Protein AF-A0A945L3P4-F1 (afdb_monomer_lite)

Radius of gyration: 16.02 Å; chains: 1; bounding box: 38×32×32 Å

Secondary structure (DSSP, 8-state):
--S---S--TT-TTSPP-S--HHHHHHH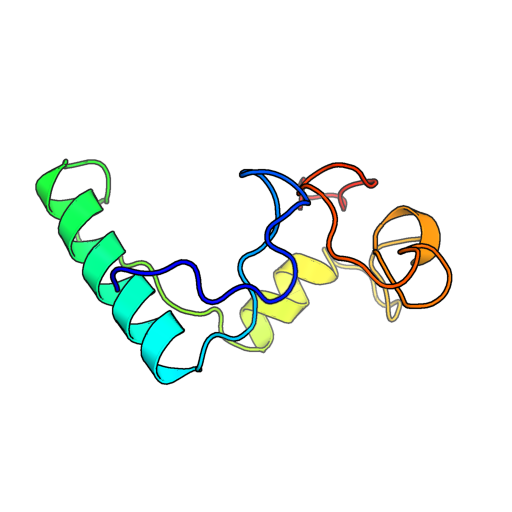HHHHHHHHHHTT-SPTT----PPPHHHHHHHHHTT--SSSSS-HHHH---TTTSTTS---TT-S---TT--

Structure (mmCIF, N/CA/C/O backbone):
data_AF-A0A945L3P4-F1
#
_entry.id   AF-A0A945L3P4-F1
#
loop_
_atom_site.group_PDB
_atom_site.id
_atom_site.type_symbol
_atom_site.label_atom_id
_atom_site.label_alt_id
_atom_site.label_comp_id
_atom_site.label_asym_id
_atom_site.label_entity_id
_atom_site.label_seq_id
_atom_site.pdbx_PDB_ins_code
_atom_site.Cartn_x
_atom_site.Cartn_y
_atom_site.Cartn_z
_atom_site.occupancy
_atom_site.B_iso_or_equiv
_atom_site.auth_seq_id
_atom_site.auth_comp_id
_atom_site.auth_asym_id
_atom_site.auth_atom_id
_atom_site.pdbx_PDB_model_num
ATOM 1 N N . MET A 1 1 ? 2.076 8.594 14.159 1.00 60.50 1 MET A N 1
ATOM 2 C CA . MET A 1 1 ? 2.059 9.085 12.762 1.00 60.50 1 MET A CA 1
ATOM 3 C C . MET A 1 1 ? 2.372 10.572 12.744 1.00 60.50 1 MET A C 1
ATOM 5 O O . MET A 1 1 ? 1.620 11.328 13.343 1.00 60.50 1 MET A O 1
ATOM 9 N N . GLY A 1 2 ? 3.486 10.984 12.139 1.00 69.44 2 GLY A N 1
ATOM 10 C CA . GLY A 1 2 ? 3.923 12.391 12.178 1.00 69.44 2 GLY A CA 1
ATOM 11 C C . GLY A 1 2 ? 5.124 12.725 11.289 1.00 69.44 2 GLY A C 1
ATOM 12 O O . GLY A 1 2 ? 5.315 13.884 10.945 1.00 69.44 2 GLY A O 1
ATOM 13 N N . SER A 1 3 ? 5.890 11.721 10.859 1.00 82.62 3 SER A N 1
ATOM 14 C CA . SER A 1 3 ? 6.944 11.839 9.848 1.00 82.62 3 SER A CA 1
ATOM 15 C C . SER A 1 3 ? 6.646 10.924 8.658 1.00 82.62 3 SER A C 1
ATOM 17 O O . SER A 1 3 ? 5.933 9.931 8.801 1.00 82.62 3 SER A O 1
ATOM 19 N N . ASN A 1 4 ? 7.175 11.271 7.480 1.00 86.19 4 ASN A N 1
ATOM 20 C CA . ASN A 1 4 ? 7.162 10.392 6.311 1.00 86.19 4 ASN A CA 1
ATOM 21 C C . ASN A 1 4 ? 8.216 9.284 6.515 1.00 86.19 4 ASN A C 1
ATOM 23 O O . ASN A 1 4 ? 9.406 9.627 6.538 1.00 86.19 4 ASN A O 1
ATOM 27 N N . PRO A 1 5 ? 7.808 8.009 6.680 1.00 90.44 5 PRO A N 1
ATOM 28 C CA . PRO A 1 5 ? 8.744 6.914 6.923 1.00 90.44 5 PRO A CA 1
ATOM 29 C C . PRO A 1 5 ? 9.517 6.516 5.663 1.00 90.44 5 PRO A C 1
ATOM 31 O O . PRO A 1 5 ? 10.593 5.962 5.791 1.00 90.44 5 PRO A O 1
ATOM 34 N N . SER A 1 6 ? 9.022 6.874 4.476 1.00 91.50 6 SER A N 1
ATOM 35 C CA . SER A 1 6 ? 9.577 6.456 3.189 1.00 91.50 6 SER A CA 1
ATOM 36 C C . SER A 1 6 ? 11.072 6.763 3.065 1.00 91.50 6 SER A C 1
ATOM 38 O O . SER A 1 6 ? 11.498 7.910 3.254 1.00 91.50 6 SER A O 1
ATOM 40 N N . ARG A 1 7 ? 11.856 5.764 2.664 1.00 92.19 7 ARG A N 1
ATOM 41 C CA . ARG A 1 7 ? 13.237 5.890 2.200 1.00 92.19 7 ARG A CA 1
ATOM 42 C C . ARG A 1 7 ? 13.366 6.854 1.026 1.00 92.19 7 ARG A C 1
ATOM 44 O O . ARG A 1 7 ? 14.245 7.721 1.016 1.00 92.19 7 ARG A O 1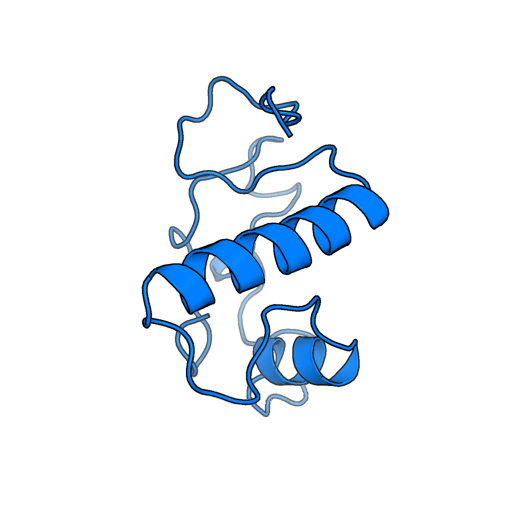
ATOM 51 N N . PHE A 1 8 ? 12.504 6.713 0.021 1.00 89.94 8 PHE A N 1
ATOM 52 C CA . PHE A 1 8 ? 12.544 7.525 -1.193 1.00 89.94 8 PHE A CA 1
ATOM 53 C C . PHE A 1 8 ? 11.711 8.794 -0.992 1.00 89.94 8 PHE A C 1
ATOM 55 O O . PHE A 1 8 ? 10.522 8.848 -1.282 1.00 89.94 8 PHE A O 1
ATOM 62 N N . LYS A 1 9 ? 12.341 9.851 -0.471 1.00 84.81 9 LYS A N 1
ATOM 63 C CA . LYS A 1 9 ? 11.643 11.113 -0.139 1.00 84.81 9 LYS A CA 1
ATOM 64 C C . LYS A 1 9 ? 11.570 12.107 -1.300 1.00 84.81 9 LYS A C 1
ATOM 66 O O . LYS A 1 9 ? 10.687 12.956 -1.326 1.00 84.81 9 LYS A O 1
ATOM 71 N N . ALA A 1 10 ? 12.495 12.007 -2.255 1.00 85.75 10 ALA A N 1
ATOM 72 C CA . ALA A 1 10 ? 12.633 12.952 -3.367 1.00 85.75 10 ALA A CA 1
ATOM 73 C C . ALA A 1 10 ? 11.720 12.648 -4.573 1.00 85.75 10 ALA A C 1
ATOM 75 O O . ALA A 1 10 ? 11.727 13.393 -5.546 1.00 85.75 10 ALA A O 1
ATOM 76 N N . VAL A 1 11 ? 10.930 11.571 -4.520 1.00 84.44 11 VAL A N 1
ATOM 77 C CA . VAL A 1 11 ? 10.089 11.092 -5.638 1.00 84.44 11 VAL A CA 1
ATOM 78 C C . VAL A 1 11 ? 8.681 11.709 -5.674 1.00 84.44 11 VAL A C 1
ATOM 80 O O . VAL A 1 11 ? 7.860 11.346 -6.514 1.00 84.44 11 VAL A O 1
ATOM 83 N N . GLY A 1 12 ? 8.408 12.680 -4.798 1.00 85.31 12 GLY A N 1
ATOM 84 C CA . GLY A 1 12 ? 7.155 13.439 -4.761 1.00 85.31 12 GLY A CA 1
ATOM 85 C C . GLY A 1 12 ? 6.074 12.842 -3.846 1.00 85.31 12 GLY A C 1
ATOM 86 O O . GLY A 1 12 ? 6.291 11.813 -3.211 1.00 85.31 12 GLY A O 1
ATOM 87 N N . PRO A 1 13 ? 4.904 13.500 -3.733 1.00 88.69 13 PRO A N 1
ATOM 88 C CA . PRO A 1 13 ? 3.877 13.143 -2.747 1.00 88.69 13 PRO A CA 1
ATOM 89 C C . PRO A 1 13 ? 2.960 11.979 -3.159 1.00 88.69 13 PRO A C 1
ATOM 91 O O . PRO A 1 13 ? 2.243 11.455 -2.314 1.00 88.69 13 PRO A O 1
ATOM 94 N N . ASN A 1 14 ? 2.961 11.579 -4.435 1.00 91.88 14 ASN A N 1
ATOM 95 C CA . ASN A 1 14 ? 2.019 10.595 -4.995 1.00 91.88 14 ASN A CA 1
ATOM 96 C C . ASN A 1 14 ? 2.615 9.181 -5.121 1.00 91.88 14 ASN A C 1
ATOM 98 O O . ASN A 1 14 ? 2.148 8.375 -5.926 1.00 91.88 14 ASN A O 1
ATOM 102 N N . VAL A 1 15 ? 3.667 8.884 -4.362 1.00 93.75 15 VAL A N 1
ATOM 103 C CA . VAL A 1 15 ? 4.312 7.564 -4.321 1.00 93.75 15 VAL A CA 1
ATOM 104 C C . VAL A 1 15 ? 3.756 6.722 -3.171 1.00 93.75 15 VAL A C 1
ATOM 106 O O . VAL A 1 15 ? 3.251 7.285 -2.195 1.00 93.75 15 VAL A O 1
ATOM 109 N N . PRO A 1 16 ? 3.835 5.381 -3.243 1.00 93.25 16 PRO A N 1
ATOM 110 C CA . PRO A 1 16 ? 3.505 4.548 -2.097 1.00 93.25 16 PRO A CA 1
ATOM 111 C C . PRO A 1 16 ? 4.433 4.872 -0.923 1.00 93.25 16 PRO A C 1
ATOM 113 O O . PRO A 1 16 ? 5.644 5.006 -1.094 1.00 93.25 16 PRO A O 1
ATOM 116 N N . VAL A 1 17 ? 3.849 4.966 0.270 1.00 93.62 17 VAL A N 1
ATOM 117 C CA . VAL A 1 17 ? 4.612 5.056 1.516 1.00 93.62 17 VAL A CA 1
ATOM 118 C C . VAL A 1 17 ? 5.259 3.700 1.791 1.00 93.62 17 VAL A C 1
ATOM 120 O O . VAL A 1 17 ? 4.585 2.671 1.743 1.00 93.62 17 VAL A O 1
ATOM 123 N N . GLU A 1 18 ? 6.554 3.703 2.095 1.00 91.88 18 GLU A N 1
ATOM 124 C CA . GLU A 1 18 ? 7.327 2.510 2.460 1.00 91.88 18 GLU A CA 1
ATOM 125 C C . GLU A 1 18 ? 8.082 2.704 3.789 1.00 91.88 18 GLU A C 1
ATOM 127 O O . GLU A 1 18 ? 7.880 3.713 4.463 1.00 91.88 18 GLU A O 1
ATOM 132 N N . GLU A 1 19 ? 8.831 1.687 4.234 1.00 93.19 19 GLU A N 1
ATOM 133 C CA . GLU A 1 19 ? 9.466 1.632 5.568 1.00 93.19 19 GLU A CA 1
ATOM 134 C C . GLU A 1 19 ? 8.471 1.758 6.745 1.00 93.19 19 GLU A C 1
ATOM 136 O O . GLU A 1 19 ? 8.763 2.316 7.801 1.00 93.19 19 GLU A O 1
ATOM 141 N N . THR A 1 20 ? 7.273 1.189 6.581 1.00 93.19 20 THR A N 1
ATOM 142 C CA . THR A 1 20 ? 6.236 1.129 7.622 1.00 93.19 20 THR A CA 1
ATOM 143 C C . THR A 1 20 ? 6.094 -0.280 8.200 1.00 93.19 20 THR A C 1
ATOM 145 O O . THR A 1 20 ? 6.205 -1.273 7.478 1.00 93.19 20 THR A O 1
ATOM 148 N N . SER A 1 21 ? 5.855 -0.378 9.511 1.00 95.00 21 SER A N 1
ATOM 149 C CA . SER A 1 21 ? 5.588 -1.659 10.166 1.00 95.00 21 SER A CA 1
ATOM 150 C C . SER A 1 21 ? 4.139 -2.117 9.956 1.00 95.00 21 SER A C 1
ATOM 152 O O . SER A 1 21 ? 3.248 -1.330 9.626 1.00 95.00 21 SER A O 1
ATOM 154 N N . TRP A 1 22 ? 3.877 -3.404 10.194 1.00 94.94 22 TRP A N 1
ATOM 155 C CA . TRP A 1 22 ? 2.511 -3.935 10.169 1.00 94.94 22 TRP A CA 1
ATOM 156 C C . TRP A 1 22 ? 1.615 -3.255 11.218 1.00 94.94 22 TRP A C 1
ATOM 158 O O . TRP A 1 22 ? 0.475 -2.892 10.919 1.00 94.94 22 TRP A O 1
ATOM 168 N N . ASP A 1 23 ? 2.148 -3.010 12.419 1.00 95.81 23 ASP A N 1
ATOM 169 C CA . ASP A 1 23 ? 1.425 -2.319 13.489 1.00 95.81 23 ASP A CA 1
ATOM 170 C C . ASP A 1 23 ? 1.068 -0.882 13.097 1.00 95.81 23 ASP A C 1
ATOM 172 O O . ASP A 1 23 ? -0.062 -0.444 13.333 1.00 95.81 23 ASP A O 1
ATOM 176 N N . ASP A 1 24 ? 1.984 -0.162 12.444 1.00 95.12 24 ASP A N 1
ATOM 177 C CA . ASP A 1 24 ? 1.717 1.183 11.927 1.00 95.12 24 ASP A CA 1
ATOM 178 C C . ASP A 1 24 ? 0.612 1.170 10.867 1.00 95.12 24 ASP A C 1
ATOM 180 O O . ASP A 1 24 ? -0.282 2.019 10.897 1.00 95.12 24 ASP A O 1
ATOM 184 N N . ALA A 1 25 ? 0.621 0.188 9.961 1.00 95.50 25 ALA A N 1
ATOM 185 C CA . ALA A 1 25 ? -0.402 0.048 8.928 1.00 95.50 25 ALA A CA 1
ATOM 186 C C . ALA A 1 25 ? -1.795 -0.229 9.531 1.00 95.50 25 ALA A C 1
ATOM 188 O O . ALA A 1 25 ? -2.798 0.362 9.111 1.00 95.50 25 ALA A O 1
ATOM 189 N N . ILE A 1 26 ? -1.871 -1.059 10.575 1.00 96.31 26 ILE A N 1
ATOM 190 C CA . ILE A 1 26 ? -3.111 -1.302 11.328 1.00 96.31 26 ILE A CA 1
ATOM 191 C C . ILE A 1 26 ? -3.555 -0.049 12.094 1.00 96.31 26 ILE A C 1
ATOM 193 O O . ILE A 1 26 ? -4.744 0.289 12.103 1.00 96.31 26 ILE A O 1
ATOM 197 N N . GLN A 1 27 ? -2.628 0.671 12.728 1.00 95.75 27 GLN A N 1
ATOM 198 C CA . GLN A 1 27 ? -2.938 1.936 13.399 1.00 95.75 27 GLN A CA 1
ATOM 199 C C . GLN A 1 27 ? -3.448 2.990 12.412 1.00 95.75 27 GLN A C 1
ATOM 201 O O . GLN A 1 27 ? -4.412 3.698 12.722 1.00 95.75 27 GLN A O 1
ATOM 206 N N . PHE A 1 28 ? -2.865 3.061 11.214 1.00 95.44 28 PHE A N 1
ATOM 207 C CA . PHE A 1 28 ? -3.349 3.908 10.130 1.00 95.44 28 PHE A CA 1
ATOM 208 C C . PHE A 1 28 ? -4.790 3.562 9.762 1.00 95.44 28 PHE A C 1
ATOM 210 O O . PHE A 1 28 ? -5.643 4.449 9.776 1.00 95.44 28 PHE A O 1
ATOM 217 N N . CYS A 1 29 ? -5.094 2.283 9.537 1.00 97.06 29 CYS A N 1
ATOM 218 C CA . CYS A 1 29 ? -6.445 1.812 9.230 1.00 97.06 29 CYS A CA 1
ATOM 219 C C . CYS A 1 29 ? -7.472 2.226 10.304 1.00 97.06 29 CYS A C 1
ATOM 221 O O . CYS A 1 29 ? -8.544 2.751 9.983 1.00 97.06 29 CYS A O 1
ATOM 223 N N . LYS A 1 30 ? -7.122 2.083 11.591 1.00 96.88 30 LYS A N 1
ATOM 224 C CA . LYS A 1 30 ? -7.971 2.500 12.725 1.00 96.88 30 LYS A CA 1
ATOM 225 C C . LYS A 1 30 ? -8.198 4.014 12.754 1.00 96.88 30 LYS A C 1
ATOM 227 O O . LYS A 1 30 ? -9.333 4.474 12.913 1.00 96.88 30 LYS A O 1
ATOM 232 N N . LEU A 1 31 ? -7.134 4.800 12.595 1.00 96.25 31 LEU A N 1
ATOM 233 C CA . LEU A 1 31 ? -7.214 6.262 12.614 1.00 96.25 31 LEU A CA 1
ATOM 234 C C . LEU A 1 31 ? -7.969 6.807 11.398 1.00 96.25 31 LEU A C 1
ATOM 236 O O . LEU A 1 31 ? -8.792 7.714 11.547 1.00 96.25 31 LEU A O 1
ATOM 240 N N . PHE A 1 32 ? -7.763 6.212 10.225 1.00 96.50 32 PHE A N 1
ATOM 241 C CA . PHE A 1 32 ? -8.490 6.555 9.010 1.00 96.50 32 PHE A CA 1
ATOM 242 C C . PHE A 1 32 ? -9.976 6.209 9.142 1.00 96.50 32 PHE A C 1
ATOM 244 O O . PHE A 1 32 ? -10.820 7.073 8.930 1.00 96.50 32 PHE A O 1
ATOM 251 N N . THR A 1 33 ? -10.312 5.020 9.648 1.00 97.44 33 THR A N 1
ATOM 252 C CA . THR A 1 33 ? -11.698 4.639 9.975 1.00 97.44 33 THR A CA 1
ATOM 253 C C . THR A 1 33 ? -12.376 5.653 10.890 1.00 97.44 33 THR A C 1
ATOM 255 O O . THR A 1 33 ? -13.487 6.101 10.601 1.00 97.44 33 THR A O 1
ATOM 258 N N . LYS A 1 34 ? -11.709 6.065 11.977 1.00 97.06 34 LYS A N 1
ATOM 259 C CA . LYS A 1 34 ? -12.237 7.090 12.890 1.00 97.06 34 LYS A CA 1
ATOM 260 C C . LYS A 1 34 ? -12.471 8.415 12.161 1.00 97.06 34 LYS A C 1
ATOM 262 O O . LYS A 1 34 ? -13.540 9.003 12.307 1.00 97.06 34 LYS A O 1
ATOM 267 N N . ARG A 1 35 ? -11.502 8.870 11.360 1.00 97.00 35 ARG A N 1
ATOM 268 C CA . ARG A 1 35 ? -11.594 10.114 10.580 1.00 97.00 35 ARG A CA 1
ATOM 269 C C . ARG A 1 35 ? -12.768 10.088 9.601 1.00 97.00 35 ARG A C 1
ATOM 271 O O . ARG A 1 35 ? -13.564 11.023 9.580 1.00 97.00 35 ARG A O 1
ATOM 278 N N . GLU A 1 36 ? -12.886 9.027 8.813 1.00 97.75 36 GLU A N 1
ATOM 279 C CA . GLU A 1 36 ? -13.914 8.873 7.778 1.00 97.75 36 GLU A CA 1
ATOM 280 C C . GLU A 1 36 ? -15.319 8.725 8.375 1.00 97.75 36 GLU A C 1
ATOM 282 O O . GLU A 1 36 ? -16.289 9.278 7.848 1.00 97.75 36 GLU A O 1
ATOM 287 N N . ARG A 1 37 ? -15.427 8.055 9.529 1.00 96.50 37 ARG A N 1
ATOM 288 C CA . ARG A 1 37 ? -16.675 7.949 10.292 1.00 96.50 37 ARG A CA 1
ATOM 289 C C . ARG A 1 37 ? -17.113 9.296 10.861 1.00 96.50 37 ARG A C 1
ATOM 291 O O . ARG A 1 37 ? -18.274 9.663 10.703 1.00 96.50 37 ARG A O 1
ATOM 298 N N . THR A 1 38 ? -16.199 10.061 11.460 1.00 96.00 38 THR A N 1
ATOM 299 C CA . THR A 1 38 ? -16.489 11.428 11.932 1.00 96.00 38 THR A CA 1
ATOM 300 C C . THR A 1 38 ? -16.890 12.343 10.775 1.00 96.00 38 THR A C 1
ATOM 302 O O . THR A 1 38 ? -17.815 13.140 10.911 1.00 96.00 38 THR A O 1
ATOM 305 N N . ALA A 1 39 ? -16.254 12.185 9.611 1.00 97.12 39 ALA A N 1
ATOM 306 C CA . ALA A 1 39 ? -16.594 12.914 8.391 1.00 97.12 39 ALA A CA 1
ATOM 307 C C . ALA A 1 39 ? -17.885 12.420 7.706 1.00 97.12 39 ALA A C 1
ATOM 309 O O . ALA A 1 39 ? -18.239 12.950 6.656 1.00 97.12 39 ALA A O 1
ATOM 310 N N . LYS A 1 40 ? -18.573 11.406 8.260 1.00 96.50 40 LYS A N 1
ATOM 311 C CA . LYS A 1 40 ? -19.783 10.777 7.697 1.00 96.50 40 LYS A CA 1
ATOM 312 C C . LYS A 1 40 ? -19.612 10.252 6.259 1.00 96.50 40 LYS A C 1
ATOM 314 O O . LYS A 1 40 ? -20.594 10.125 5.535 1.00 96.50 40 LYS A O 1
ATOM 319 N N . ARG A 1 41 ? -18.378 9.928 5.852 1.00 96.81 41 ARG A N 1
ATOM 320 C CA . ARG A 1 41 ? -18.051 9.327 4.541 1.00 96.81 41 ARG A CA 1
ATOM 321 C C . ARG A 1 41 ? -17.994 7.800 4.584 1.00 96.81 41 ARG A C 1
ATOM 323 O O . ARG A 1 41 ? -18.080 7.156 3.545 1.00 96.81 41 ARG A O 1
ATOM 330 N N . LEU A 1 42 ? -17.896 7.227 5.783 1.00 96.25 42 LEU A N 1
ATOM 331 C CA . LEU A 1 42 ? -17.895 5.785 6.002 1.00 96.25 42 LEU A CA 1
ATOM 332 C C . LEU A 1 42 ? -19.279 5.301 6.470 1.00 96.25 42 LEU A C 1
ATOM 334 O O . LEU A 1 42 ? -19.739 5.752 7.526 1.00 96.25 42 LEU A O 1
ATOM 338 N N . PRO A 1 43 ? -19.941 4.380 5.742 1.00 96.19 43 PRO A N 1
ATOM 339 C CA . PRO A 1 43 ? -21.222 3.824 6.162 1.00 96.19 43 PRO A CA 1
ATOM 340 C C . PRO A 1 43 ? -21.142 3.096 7.512 1.00 96.19 43 PRO A C 1
ATOM 342 O O . PRO A 1 43 ? -20.101 2.569 7.916 1.00 96.19 43 PRO A O 1
ATOM 345 N N . LYS A 1 44 ? -22.270 3.038 8.230 1.00 94.56 44 LYS A N 1
ATOM 346 C CA . LYS A 1 44 ? -22.350 2.334 9.517 1.00 94.56 44 LYS A CA 1
ATOM 347 C C . LYS A 1 44 ? -22.043 0.845 9.316 1.00 94.56 44 LYS A C 1
ATOM 349 O O . LYS A 1 44 ? -22.599 0.217 8.424 1.00 94.56 44 LYS A O 1
ATOM 354 N N . GLY A 1 45 ? -21.179 0.295 10.168 1.00 94.38 45 GLY A N 1
ATOM 355 C CA . GLY A 1 45 ? -20.748 -1.106 10.097 1.00 94.38 45 GLY A CA 1
ATOM 356 C C . GLY A 1 45 ? -19.514 -1.353 9.226 1.00 94.38 45 GLY A C 1
ATOM 357 O O . GLY A 1 45 ? -19.028 -2.475 9.210 1.00 94.38 45 GLY A O 1
ATOM 358 N N . TYR A 1 46 ? -18.980 -0.326 8.557 1.00 96.25 46 TYR A N 1
ATOM 359 C CA . TYR A 1 46 ? -17.766 -0.441 7.750 1.00 96.25 46 TYR A CA 1
ATOM 360 C C . TYR A 1 46 ? -16.536 0.087 8.497 1.00 96.25 46 TYR A C 1
ATOM 362 O O . TYR A 1 46 ? -16.626 0.972 9.363 1.00 96.25 46 TYR A O 1
ATOM 370 N N . GLU A 1 47 ? -15.380 -0.451 8.123 1.00 96.94 47 GLU A N 1
ATOM 371 C CA . GLU A 1 47 ? -14.054 -0.045 8.575 1.00 96.94 47 GLU A CA 1
ATOM 372 C C . GLU A 1 47 ? -13.020 -0.241 7.465 1.00 96.94 47 GLU A C 1
ATOM 374 O O . GLU A 1 47 ? -13.191 -1.073 6.574 1.00 96.94 47 GLU A O 1
ATOM 379 N N . TYR A 1 48 ? -11.948 0.542 7.522 1.00 97.25 48 TYR A N 1
ATOM 380 C CA . TYR A 1 48 ? -10.745 0.298 6.739 1.00 97.25 48 TYR A CA 1
ATOM 381 C C . TYR A 1 48 ? -9.864 -0.671 7.517 1.00 97.25 48 TYR A C 1
ATOM 383 O O . TYR A 1 48 ? -9.618 -0.464 8.705 1.00 97.25 48 TYR A O 1
ATOM 391 N N . THR A 1 49 ? -9.388 -1.708 6.839 1.00 97.25 49 THR A N 1
ATOM 392 C CA . THR A 1 49 ? -8.505 -2.736 7.390 1.00 97.25 49 THR A CA 1
ATOM 393 C C . THR A 1 49 ? -7.533 -3.207 6.312 1.00 97.25 49 THR A C 1
ATOM 395 O O . THR A 1 49 ? -7.727 -2.924 5.126 1.00 97.25 49 THR A O 1
ATOM 398 N N . LEU A 1 50 ? -6.490 -3.926 6.719 1.00 96.31 50 LEU A N 1
ATOM 399 C CA . LEU A 1 50 ? -5.639 -4.628 5.770 1.00 96.31 50 LEU A CA 1
ATOM 400 C C . LEU A 1 50 ? -6.438 -5.766 5.120 1.00 96.31 50 LEU A C 1
ATOM 402 O O . LEU A 1 50 ? -7.189 -6.457 5.816 1.00 96.31 50 LEU A O 1
ATOM 406 N N . PRO A 1 51 ? -6.299 -5.978 3.802 1.00 96.12 51 PRO A N 1
ATOM 407 C CA . PRO A 1 51 ? -6.963 -7.089 3.148 1.00 96.12 51 PRO A CA 1
ATOM 408 C C . PRO A 1 51 ? -6.431 -8.410 3.705 1.00 96.12 51 PRO A C 1
ATOM 410 O O . PRO A 1 51 ? -5.241 -8.561 3.982 1.00 96.12 51 PRO A O 1
ATOM 413 N N . THR A 1 52 ? -7.313 -9.396 3.812 1.00 94.81 52 THR A N 1
ATOM 414 C CA . THR A 1 52 ? -6.887 -10.791 3.958 1.00 94.81 52 THR A CA 1
ATOM 415 C C . THR A 1 52 ? -6.118 -11.235 2.713 1.00 94.81 52 THR A C 1
ATOM 417 O O . THR A 1 52 ? -6.314 -10.692 1.622 1.00 94.81 52 THR A O 1
ATOM 420 N N . GLU A 1 53 ? -5.294 -12.273 2.846 1.00 93.19 53 GLU A N 1
ATOM 421 C CA . GLU A 1 53 ? -4.557 -12.860 1.720 1.00 93.19 53 GLU A CA 1
ATOM 422 C C . GLU A 1 53 ? -5.498 -13.236 0.558 1.00 93.19 53 GLU A C 1
ATOM 424 O O . GLU A 1 53 ? -5.249 -12.898 -0.599 1.00 93.19 53 GLU A O 1
ATOM 429 N N . ALA A 1 54 ? -6.649 -13.844 0.874 1.00 91.94 54 ALA A N 1
ATOM 430 C CA . ALA A 1 54 ? -7.660 -14.220 -0.111 1.00 91.94 54 ALA A CA 1
ATOM 431 C C . ALA A 1 54 ? -8.275 -13.004 -0.829 1.00 91.94 54 ALA A C 1
ATOM 433 O O . ALA A 1 54 ? -8.430 -13.019 -2.053 1.00 91.94 54 ALA A O 1
ATOM 434 N N . GLN A 1 55 ? -8.600 -11.933 -0.094 1.00 93.38 55 GLN A N 1
ATOM 435 C CA . GLN A 1 55 ? -9.103 -10.689 -0.689 1.00 93.38 55 GLN A CA 1
ATOM 436 C C . GLN A 1 55 ? -8.055 -10.045 -1.600 1.00 93.38 55 GLN A C 1
ATOM 438 O O . GLN A 1 55 ? -8.393 -9.605 -2.701 1.00 93.38 55 GLN A O 1
ATOM 443 N N . TRP A 1 56 ? -6.792 -10.029 -1.168 1.00 91.25 56 TRP A N 1
ATOM 444 C CA . TRP A 1 56 ? -5.690 -9.471 -1.944 1.00 91.25 56 TRP A CA 1
ATOM 445 C C . TRP A 1 56 ? -5.468 -10.257 -3.242 1.00 91.25 56 TRP A C 1
ATOM 447 O O . TRP A 1 56 ? -5.496 -9.677 -4.327 1.00 91.25 56 TRP A O 1
ATOM 457 N N . HIS A 1 57 ? -5.380 -11.589 -3.170 1.00 89.19 57 HIS A N 1
ATOM 458 C CA . HIS A 1 57 ? -5.244 -12.431 -4.361 1.00 89.19 57 HIS A CA 1
ATOM 459 C C . HIS A 1 57 ? -6.403 -12.277 -5.345 1.00 89.19 57 HIS A C 1
ATOM 461 O O . HIS A 1 57 ? -6.174 -12.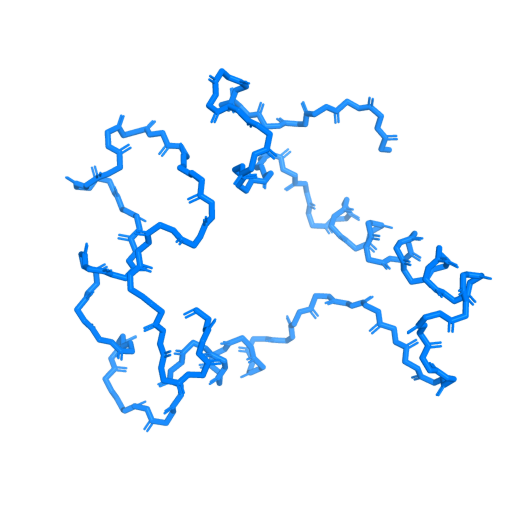235 -6.558 1.00 89.19 57 HIS A O 1
ATOM 467 N N . TYR A 1 58 ? -7.635 -12.187 -4.843 1.00 88.56 58 TYR A N 1
ATOM 468 C CA . TYR A 1 58 ? -8.810 -11.992 -5.687 1.00 88.56 58 TYR A CA 1
ATOM 469 C C . TYR A 1 58 ? -8.782 -10.638 -6.409 1.00 88.56 58 TYR A C 1
ATOM 471 O O . TYR A 1 58 ? -9.095 -10.572 -7.602 1.00 88.56 58 TYR A O 1
ATOM 479 N N . ALA A 1 59 ? -8.379 -9.573 -5.709 1.00 87.8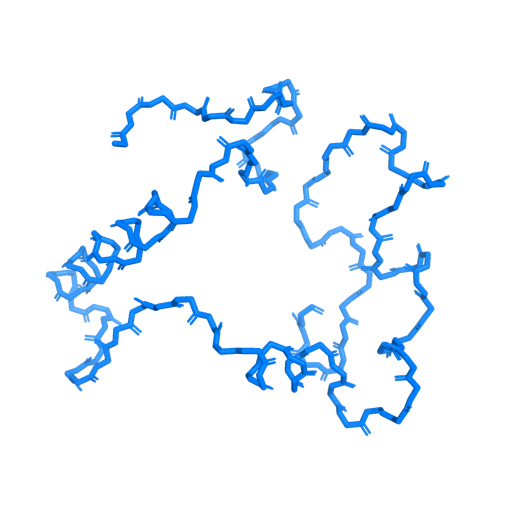8 59 ALA A N 1
ATOM 480 C CA . ALA A 1 59 ? -8.226 -8.242 -6.289 1.00 87.88 59 ALA A CA 1
ATOM 481 C C . ALA A 1 59 ? -7.109 -8.197 -7.340 1.00 87.88 59 ALA A C 1
ATOM 483 O O . ALA A 1 59 ? -7.314 -7.615 -8.402 1.00 87.88 59 ALA A O 1
ATOM 484 N N . CYS A 1 60 ? -5.975 -8.859 -7.087 1.00 87.12 60 CYS A N 1
ATOM 485 C CA . CYS A 1 60 ? -4.880 -8.936 -8.045 1.00 87.12 60 CYS A CA 1
ATOM 486 C C . CYS A 1 60 ? -5.297 -9.713 -9.295 1.00 87.12 60 CYS A C 1
ATOM 488 O O . CYS A 1 60 ? -5.264 -9.150 -10.383 1.00 87.12 60 CYS A O 1
ATOM 490 N N . ARG A 1 61 ? -5.717 -10.979 -9.168 1.00 81.69 61 ARG A N 1
ATOM 491 C CA . ARG A 1 61 ? -5.889 -11.889 -10.318 1.00 81.69 61 ARG A CA 1
ATOM 492 C C . ARG A 1 61 ? -7.093 -11.572 -11.201 1.00 81.69 61 ARG A C 1
ATOM 494 O O . ARG A 1 61 ? -7.067 -11.911 -12.374 1.00 81.69 61 ARG A O 1
ATOM 501 N N . VAL A 1 62 ? -8.162 -10.984 -10.659 1.00 81.00 62 VAL A N 1
ATOM 502 C CA . VAL A 1 62 ? -9.395 -10.662 -11.415 1.00 81.00 62 VAL A CA 1
ATOM 503 C C . VAL A 1 62 ? -9.879 -11.840 -12.288 1.00 81.00 62 VAL A C 1
ATOM 505 O O . VAL A 1 62 ? -10.238 -11.692 -13.451 1.00 81.00 62 VAL A O 1
ATOM 508 N N . GLY A 1 63 ? -9.863 -13.053 -11.729 1.00 71.94 63 GLY A N 1
ATOM 509 C CA . GLY A 1 63 ? -10.333 -14.263 -12.414 1.00 71.94 63 GLY A CA 1
ATOM 510 C C . GLY A 1 63 ? -9.335 -14.928 -13.371 1.00 71.94 63 GLY A C 1
ATOM 511 O O . GLY A 1 63 ? -9.678 -15.956 -13.957 1.00 71.94 63 GLY A O 1
ATOM 512 N N . THR A 1 64 ? -8.104 -14.423 -13.515 1.00 78.81 64 THR A N 1
ATOM 513 C CA . THR A 1 64 ? -7.066 -15.138 -14.269 1.00 78.81 64 THR A CA 1
ATOM 514 C C . THR A 1 64 ? -6.542 -16.349 -13.489 1.00 78.81 64 THR A C 1
ATOM 516 O O . THR A 1 64 ? -6.410 -16.338 -12.262 1.00 78.81 64 THR A O 1
ATOM 519 N N . LYS A 1 65 ? -6.223 -17.427 -14.216 1.00 81.38 65 LYS A N 1
ATOM 520 C CA . LYS A 1 65 ? -5.539 -18.615 -13.665 1.00 81.38 65 LYS A CA 1
ATOM 521 C C . LYS A 1 65 ? -4.013 -18.505 -13.750 1.00 81.38 65 LYS A C 1
ATOM 523 O O . LYS A 1 65 ? -3.301 -19.321 -13.173 1.00 81.38 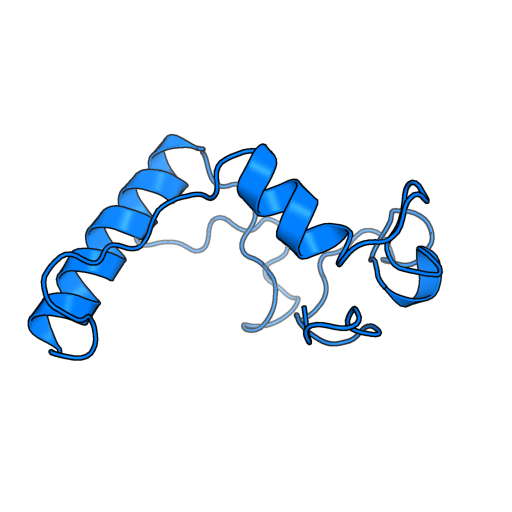65 LYS A O 1
ATOM 528 N N . THR A 1 66 ? -3.513 -17.502 -14.464 1.00 82.19 66 THR A N 1
ATOM 529 C CA . THR A 1 66 ? -2.087 -17.209 -14.603 1.00 82.19 66 THR A CA 1
ATOM 530 C C . THR A 1 66 ? -1.518 -16.625 -13.306 1.00 82.19 66 THR A C 1
ATOM 532 O O . THR A 1 66 ? -2.274 -16.075 -12.503 1.00 82.19 66 THR A O 1
ATOM 535 N N . PRO A 1 67 ? -0.195 -16.718 -13.069 1.00 81.69 67 PRO A N 1
ATOM 536 C CA . PRO A 1 67 ? 0.439 -16.125 -11.886 1.00 81.69 67 PRO A CA 1
ATOM 537 C C . PRO A 1 67 ? 0.233 -14.608 -11.767 1.00 81.69 67 PRO A C 1
ATOM 539 O O . PRO A 1 67 ? 0.204 -14.082 -10.659 1.00 81.69 67 PRO A O 1
ATOM 542 N N . TYR A 1 68 ? 0.043 -13.929 -12.901 1.00 82.88 68 TYR A N 1
ATOM 543 C CA . TYR A 1 68 ? -0.154 -12.486 -13.004 1.00 82.88 68 TYR A CA 1
ATOM 544 C C . TYR A 1 68 ? -1.446 -12.155 -13.750 1.00 82.88 68 TYR A C 1
ATOM 546 O O . TYR A 1 68 ? -1.964 -12.965 -14.522 1.00 82.88 68 TYR A O 1
ATOM 554 N N . SER A 1 69 ? -1.947 -10.944 -13.545 1.00 82.88 69 SER A N 1
ATOM 555 C CA . SER A 1 69 ? -3.178 -10.419 -14.158 1.00 82.88 69 SER A CA 1
ATOM 556 C C . SER A 1 69 ? -2.995 -9.975 -15.612 1.00 82.88 69 SER A C 1
ATOM 558 O O . SER A 1 69 ? -3.972 -9.685 -16.292 1.00 82.88 69 SER A O 1
ATOM 560 N N . GLY A 1 70 ? -1.747 -9.937 -16.075 1.00 84.81 70 GLY A N 1
ATOM 561 C CA . GLY A 1 70 ? -1.321 -9.536 -17.409 1.00 84.81 70 GLY A CA 1
ATOM 562 C C . GLY A 1 70 ? 0.204 -9.592 -17.504 1.00 84.81 70 GLY A C 1
ATOM 563 O O . GLY A 1 70 ? 0.836 -10.384 -16.800 1.00 84.81 70 GLY A O 1
ATOM 564 N N . LEU A 1 71 ? 0.801 -8.764 -18.364 1.00 86.12 71 LEU A N 1
ATOM 565 C CA . LEU A 1 71 ? 2.255 -8.690 -18.528 1.00 86.12 71 LEU A CA 1
ATOM 566 C C . LEU A 1 71 ? 2.900 -7.983 -17.320 1.00 86.12 71 LEU A C 1
ATOM 568 O O . LEU A 1 71 ? 2.644 -6.794 -17.125 1.00 86.12 71 LEU A O 1
ATOM 572 N N . PRO A 1 72 ? 3.771 -8.650 -16.535 1.00 86.69 72 PRO A N 1
ATOM 573 C CA . PRO A 1 72 ? 4.327 -8.066 -15.311 1.00 86.69 72 PRO A CA 1
ATOM 574 C C . PRO A 1 72 ? 5.039 -6.730 -15.527 1.00 86.69 72 PRO A C 1
ATOM 576 O O . PRO A 1 72 ? 4.825 -5.798 -14.763 1.00 86.69 72 PRO A O 1
ATOM 579 N N . SER A 1 73 ? 5.827 -6.600 -16.597 1.00 90.12 73 SER A N 1
ATOM 580 C CA . SER A 1 73 ? 6.572 -5.373 -16.910 1.00 90.12 73 SER A CA 1
ATOM 581 C C . SER A 1 73 ? 5.687 -4.192 -17.318 1.00 90.12 73 SER A C 1
ATOM 583 O O . SER A 1 73 ? 6.125 -3.050 -17.203 1.00 90.12 73 SER A O 1
ATOM 585 N N . ALA A 1 74 ? 4.457 -4.450 -17.776 1.00 89.69 74 ALA A N 1
ATOM 586 C CA . ALA A 1 74 ? 3.488 -3.419 -18.146 1.00 89.69 74 ALA A CA 1
ATOM 587 C C . ALA A 1 74 ? 2.588 -2.991 -16.976 1.00 89.69 74 ALA A C 1
ATOM 589 O O . ALA A 1 74 ? 1.960 -1.937 -17.059 1.00 89.69 74 ALA A O 1
ATOM 590 N N . MET A 1 75 ? 2.514 -3.800 -15.913 1.00 90.50 75 MET A N 1
ATOM 591 C CA . MET A 1 75 ? 1.578 -3.617 -14.794 1.00 90.50 75 MET A CA 1
ATOM 592 C C . MET A 1 75 ? 2.270 -3.390 -13.445 1.00 90.50 75 MET A C 1
ATOM 594 O O . MET A 1 75 ? 1.651 -2.893 -12.511 1.00 90.50 75 MET A O 1
ATOM 598 N N . GLY A 1 76 ? 3.543 -3.767 -13.315 1.00 92.56 76 GLY A N 1
ATOM 599 C CA . GLY A 1 76 ? 4.282 -3.717 -12.061 1.00 92.56 76 GLY A CA 1
ATOM 600 C C . GLY A 1 76 ? 5.668 -3.102 -12.208 1.00 92.56 76 GLY A C 1
ATOM 601 O O . GLY A 1 76 ? 6.418 -3.391 -13.144 1.00 92.56 76 GLY A O 1
ATOM 602 N N . TRP A 1 77 ? 6.026 -2.282 -11.223 1.00 94.00 77 TRP A N 1
ATOM 603 C CA . TRP A 1 77 ? 7.406 -1.874 -11.008 1.00 94.00 77 TRP A CA 1
ATOM 604 C C . TRP A 1 77 ? 8.166 -3.002 -10.307 1.00 94.00 77 TRP A C 1
ATOM 606 O O . TRP A 1 77 ? 7.726 -3.547 -9.298 1.00 94.00 77 TRP A O 1
ATOM 616 N N . SER A 1 78 ? 9.318 -3.349 -10.860 1.00 93.00 78 SER A N 1
ATOM 617 C CA . SER A 1 78 ? 10.220 -4.406 -10.413 1.00 93.00 78 SER A CA 1
ATOM 618 C C . SER A 1 78 ? 11.660 -3.902 -10.475 1.00 93.00 78 SER A C 1
ATOM 620 O O . SER A 1 78 ? 11.924 -2.795 -10.949 1.00 93.00 78 SER A O 1
ATOM 622 N N . ASN A 1 79 ? 12.622 -4.699 -10.017 1.00 92.25 79 ASN A N 1
ATOM 623 C CA . ASN A 1 79 ? 14.033 -4.316 -10.092 1.00 92.25 79 ASN A CA 1
ATOM 624 C C . ASN A 1 79 ? 14.502 -4.016 -11.534 1.00 92.25 79 ASN A C 1
ATOM 626 O O . ASN A 1 79 ? 15.404 -3.202 -11.718 1.00 92.25 79 ASN A O 1
ATOM 630 N N . ASP A 1 80 ? 13.849 -4.605 -12.538 1.00 93.69 80 ASP A N 1
ATOM 631 C CA . ASP A 1 80 ? 14.245 -4.499 -13.945 1.00 93.69 80 ASP A CA 1
ATOM 632 C C . ASP A 1 80 ? 13.788 -3.192 -14.615 1.00 93.69 80 ASP A C 1
ATOM 634 O O . ASP A 1 80 ? 14.432 -2.727 -15.551 1.00 93.69 80 ASP A O 1
ATOM 638 N N . ASN A 1 81 ? 12.693 -2.575 -14.148 1.00 93.94 81 ASN A N 1
ATOM 639 C CA . ASN A 1 81 ? 12.101 -1.381 -14.774 1.00 93.94 81 ASN A CA 1
ATOM 640 C C . ASN A 1 81 ? 11.950 -0.171 -13.830 1.00 93.94 81 ASN A C 1
ATOM 642 O O . ASN A 1 81 ? 11.620 0.911 -14.297 1.00 93.94 81 ASN A O 1
ATOM 646 N N . SER A 1 82 ? 12.213 -0.314 -12.526 1.00 93.19 82 SER A N 1
ATOM 647 C CA . SER A 1 82 ? 11.999 0.748 -11.521 1.00 93.19 82 SER A CA 1
ATOM 648 C C . SER A 1 82 ? 13.181 1.691 -11.300 1.00 93.19 82 SER A C 1
ATOM 650 O O . SER A 1 82 ? 13.120 2.523 -10.402 1.00 93.19 82 SER A O 1
ATOM 652 N N . ALA A 1 83 ? 14.313 1.517 -11.989 1.00 93.56 83 ALA A N 1
ATOM 653 C CA . ALA A 1 83 ? 15.541 2.273 -11.700 1.00 93.56 83 ALA A CA 1
ATOM 654 C C . ALA A 1 83 ? 15.927 2.297 -10.195 1.00 93.56 83 ALA A C 1
ATOM 656 O O . ALA A 1 83 ? 16.564 3.238 -9.723 1.00 93.56 83 ALA A O 1
ATOM 657 N N . LYS A 1 84 ? 15.546 1.252 -9.439 1.00 92.19 84 LYS A N 1
ATOM 658 C CA . LYS A 1 84 ? 15.778 1.101 -7.991 1.00 92.19 84 LYS A CA 1
ATOM 659 C C . LYS A 1 84 ? 15.128 2.191 -7.125 1.00 92.19 84 LYS A C 1
ATOM 661 O O . LYS A 1 84 ? 15.676 2.544 -6.081 1.00 92.19 84 LYS A O 1
ATOM 666 N N . THR A 1 85 ? 13.965 2.704 -7.528 1.00 94.00 85 THR A N 1
ATOM 667 C CA . THR A 1 85 ? 13.189 3.673 -6.740 1.00 94.00 85 THR A CA 1
ATOM 668 C C . THR A 1 85 ? 11.687 3.391 -6.782 1.00 94.00 85 THR A C 1
ATOM 670 O O . THR A 1 85 ? 11.177 2.748 -7.703 1.00 94.00 85 THR A O 1
ATOM 673 N N . THR A 1 86 ? 10.943 3.898 -5.798 1.00 93.75 86 THR A N 1
ATOM 674 C CA . THR A 1 86 ? 9.478 3.950 -5.879 1.00 93.75 86 THR A CA 1
ATOM 675 C C . THR A 1 86 ? 9.026 4.975 -6.914 1.00 93.75 86 THR A C 1
ATOM 677 O O . THR A 1 86 ? 9.743 5.920 -7.247 1.00 93.75 86 THR A O 1
ATOM 680 N N . HIS A 1 87 ? 7.840 4.737 -7.463 1.00 94.06 87 HIS A N 1
ATOM 681 C CA . HIS A 1 87 ? 7.240 5.512 -8.544 1.00 94.06 87 HIS A CA 1
ATOM 682 C C . HIS A 1 87 ? 5.852 5.983 -8.121 1.00 94.06 87 HIS A C 1
ATOM 684 O O . HIS A 1 87 ? 5.242 5.397 -7.224 1.00 94.06 87 HIS A O 1
ATOM 690 N N . SER A 1 88 ? 5.340 7.031 -8.771 1.00 93.56 88 SER A N 1
ATOM 691 C CA . SER A 1 88 ? 3.968 7.474 -8.513 1.00 93.56 88 SER A CA 1
ATOM 692 C C . SER A 1 88 ? 2.969 6.357 -8.819 1.00 93.56 88 SER A C 1
ATOM 694 O O . SER A 1 88 ? 3.159 5.566 -9.749 1.00 93.56 88 SER A O 1
ATOM 696 N N . VAL A 1 89 ? 1.912 6.284 -8.013 1.00 93.69 89 VAL A N 1
ATOM 697 C CA . VAL A 1 89 ? 0.840 5.300 -8.197 1.00 93.69 89 VAL A CA 1
ATOM 698 C C . VAL A 1 89 ? 0.093 5.541 -9.514 1.00 93.69 89 VAL A C 1
ATOM 700 O O . VAL A 1 89 ? 0.063 6.662 -10.019 1.00 93.69 89 VAL A O 1
ATOM 703 N N . ALA A 1 90 ? -0.519 4.486 -10.061 1.00 92.44 90 ALA A N 1
ATOM 704 C CA . ALA A 1 90 ? -1.339 4.531 -11.280 1.00 92.44 90 ALA A CA 1
ATOM 705 C C . ALA A 1 90 ? -0.619 5.008 -12.565 1.00 92.44 90 ALA A C 1
ATOM 707 O O . ALA A 1 90 ? -1.253 5.551 -13.466 1.00 92.44 90 ALA A O 1
ATOM 708 N N . LEU A 1 91 ? 0.701 4.791 -12.673 1.00 92.25 91 LEU A N 1
ATOM 709 C CA . LEU A 1 91 ? 1.469 5.063 -13.903 1.00 92.25 91 LEU A CA 1
ATOM 710 C C . LEU A 1 91 ? 1.538 3.883 -14.889 1.00 92.25 91 LEU A C 1
ATOM 712 O O . LEU A 1 91 ? 1.855 4.088 -16.058 1.00 92.25 91 LEU A O 1
ATOM 716 N N . LEU A 1 92 ? 1.289 2.658 -14.423 1.00 92.81 92 LEU A N 1
ATOM 717 C CA . LEU A 1 92 ? 1.314 1.439 -15.235 1.00 92.81 92 LEU A CA 1
ATOM 718 C C . LEU A 1 92 ? -0.105 0.952 -15.546 1.00 92.81 92 LEU A C 1
ATOM 720 O O . LEU A 1 92 ? -1.080 1.472 -15.004 1.00 92.81 92 LEU A O 1
ATOM 724 N N . GLN A 1 93 ? -0.219 -0.025 -16.449 1.00 92.69 93 GLN A N 1
ATOM 725 C CA . GLN A 1 93 ? -1.517 -0.535 -16.883 1.00 92.69 93 GLN A CA 1
ATOM 726 C C . GLN A 1 93 ? -2.268 -1.179 -15.708 1.00 92.69 93 GLN A C 1
ATOM 728 O O . GLN A 1 93 ? -1.705 -2.064 -15.054 1.00 92.69 93 GLN A O 1
ATOM 733 N N . PRO A 1 94 ? -3.531 -0.788 -15.459 1.00 91.44 94 PRO A N 1
ATOM 734 C CA . PRO A 1 94 ? -4.345 -1.435 -14.447 1.00 91.44 94 PRO A CA 1
ATOM 735 C C . PRO A 1 94 ? -4.827 -2.808 -14.926 1.00 91.44 94 PRO A C 1
ATOM 737 O O . PRO A 1 94 ? -4.856 -3.114 -16.121 1.00 91.44 94 PRO A O 1
ATOM 740 N N . ASN A 1 95 ? -5.266 -3.638 -13.989 1.00 87.38 95 ASN A N 1
ATOM 741 C CA . ASN A 1 95 ? -5.978 -4.874 -14.272 1.00 87.38 95 ASN A CA 1
ATOM 742 C C . ASN A 1 95 ? -7.440 -4.615 -14.688 1.00 87.38 95 ASN A C 1
ATOM 744 O O . ASN A 1 95 ? -7.943 -3.491 -14.652 1.00 87.38 95 ASN A O 1
ATOM 748 N N . ASN A 1 96 ? -8.169 -5.684 -15.028 1.00 85.00 96 ASN A N 1
ATOM 749 C CA . ASN A 1 96 ? -9.562 -5.623 -15.503 1.00 85.00 96 ASN A CA 1
ATOM 750 C C . ASN A 1 96 ? -10.582 -5.047 -14.494 1.00 85.00 96 ASN A C 1
ATOM 752 O O . ASN A 1 96 ? -11.766 -4.951 -14.814 1.00 85.00 96 ASN A O 1
ATOM 756 N N . ARG A 1 97 ? -10.165 -4.692 -13.273 1.00 82.69 97 ARG A N 1
ATOM 757 C CA . ARG A 1 97 ? -10.990 -4.005 -12.266 1.00 82.69 97 ARG A CA 1
ATOM 758 C C . ARG A 1 97 ? -10.525 -2.584 -11.954 1.00 82.69 97 ARG A C 1
ATOM 760 O O . ARG A 1 97 ? -11.107 -1.957 -11.075 1.00 82.69 97 ARG A O 1
ATOM 767 N N . GLY A 1 98 ? -9.532 -2.073 -12.677 1.00 83.19 98 GLY A N 1
ATOM 768 C CA . GLY A 1 98 ? -9.004 -0.728 -12.467 1.00 83.19 98 GLY A CA 1
ATOM 769 C C . GLY A 1 98 ? -8.015 -0.618 -11.303 1.00 83.19 98 GLY A C 1
ATOM 770 O O . GLY A 1 98 ? -7.803 0.496 -10.829 1.00 83.19 98 GLY A O 1
ATOM 771 N N . PHE A 1 99 ? -7.448 -1.739 -10.837 1.00 78.88 99 PHE A N 1
ATOM 772 C CA . PHE A 1 99 ? -6.352 -1.758 -9.858 1.00 78.88 99 PHE A CA 1
ATOM 773 C C . PHE A 1 99 ? -4.990 -1.813 -10.532 1.00 78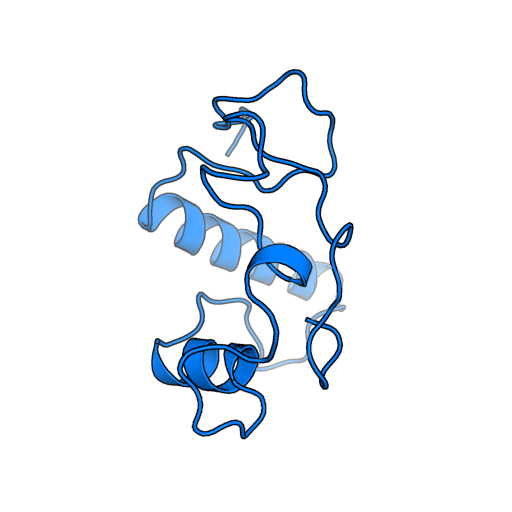.88 99 PHE A C 1
ATOM 775 O O . PHE A 1 99 ? -4.887 -2.544 -11.541 1.00 78.88 99 PHE A O 1
#

Sequence (99 aa):
MGSNPSRFKAVGPNVPVEETSWDDAIQFCKLFTKRERTAKRLPKGYEYTLPTEAQWHYACRVGTKTPYSGLPSAMGWSNDNSAKTTHSVALLQPNNRGF

pLDDT: mean 90.73, std 6.51, range [60.5, 97.75]

Foldseek 3Di:
DPDQCAPFPPQDDQWDRDPDDPVRQQVVQVVVQVVCVVVVNDDPPDTGDDDDPVRVVCLFCVPPPDPGLDDCQQAHDDPVNPVPDIHGPPPGDDHPVRD